Protein AF-A0A2S2P4T4-F1 (afdb_monomer)

Solvent-accessible surface area (backbone atoms only — not comparable to full-atom values): 7757 Å² total; per-residue (Å²): 112,71,67,58,54,54,51,52,49,56,38,40,38,46,67,74,69,65,39,60,51,67,58,44,65,32,68,71,48,41,69,61,47,49,63,54,39,60,73,68,74,50,90,75,70,75,36,41,69,51,42,50,52,51,45,54,51,52,51,51,53,51,45,52,48,49,26,64,68,52,58,98,52,78,71,45,79,50,77,47,76,53,75,56,94,96,39,34,35,38,39,34,26,46,33,33,77,55,92,98,36,82,46,76,44,81,73,40,78,41,75,48,89,66,79,90,41,73,65,57,54,48,51,56,49,51,57,53,48,61,77,46,113

Organism: Schizaphis graminum (NCBI:txid13262)

Mean predicted aligned error: 5.0 Å

Foldseek 3Di:
DVVVVVLVVLLCCVPVVVDPLQVCVDPVVCVVCVVVCVVVVHPDDSHSVSSVVVNVVVVLVVLQVLLVVCPPFDWDWDWDWDDDPNKIWIWIWIWGDDDNDIDIDTQDTDIDDDDPDPVVVVVVRVVSVVSSD

Structure (mmCIF, N/CA/C/O backbone):
data_AF-A0A2S2P4T4-F1
#
_entry.id   AF-A0A2S2P4T4-F1
#
loop_
_atom_site.group_PDB
_atom_site.id
_atom_site.type_symbol
_atom_site.label_atom_id
_atom_site.label_alt_id
_atom_site.label_comp_id
_atom_site.label_asym_id
_atom_site.label_entity_id
_atom_site.label_seq_id
_atom_site.pdbx_PDB_ins_code
_atom_site.Cartn_x
_atom_site.Cartn_y
_atom_site.Cartn_z
_atom_site.occupancy
_atom_site.B_iso_or_equiv
_atom_site.auth_seq_id
_atom_site.auth_comp_id
_atom_site.auth_asym_id
_atom_site.auth_atom_id
_atom_site.pdbx_PDB_model_num
ATOM 1 N N . HIS A 1 1 ? -0.204 -3.962 -24.791 1.00 62.72 1 HIS A N 1
ATOM 2 C CA . HIS A 1 1 ? -0.063 -5.142 -23.913 1.00 62.72 1 HIS A CA 1
ATOM 3 C C . HIS A 1 1 ? 1.325 -5.170 -23.267 1.00 62.72 1 HIS A C 1
ATOM 5 O O . HIS A 1 1 ? 1.402 -5.013 -22.060 1.00 62.72 1 HIS A O 1
ATOM 11 N N . THR A 1 2 ? 2.406 -5.176 -24.056 1.00 79.81 2 THR A N 1
ATOM 12 C CA . THR A 1 2 ? 3.808 -5.231 -23.585 1.00 79.81 2 THR A CA 1
ATOM 13 C C . THR A 1 2 ? 4.205 -4.161 -22.558 1.00 79.81 2 THR A C 1
ATOM 15 O O . THR A 1 2 ? 4.824 -4.483 -21.553 1.00 79.81 2 THR A O 1
ATOM 18 N N . MET A 1 3 ? 3.815 -2.893 -22.748 1.00 86.81 3 MET A N 1
ATOM 19 C CA . MET A 1 3 ? 4.192 -1.819 -21.811 1.00 86.81 3 MET A CA 1
ATOM 20 C C . MET A 1 3 ? 3.560 -1.979 -20.426 1.00 86.81 3 MET A C 1
ATOM 22 O O . MET A 1 3 ? 4.202 -1.711 -19.415 1.00 86.81 3 MET A O 1
ATOM 26 N N . LYS A 1 4 ? 2.300 -2.429 -20.385 1.00 89.31 4 LYS A N 1
ATOM 27 C CA . LYS A 1 4 ? 1.598 -2.669 -19.124 1.00 89.31 4 LYS A CA 1
ATOM 28 C C . LYS A 1 4 ? 2.322 -3.756 -18.333 1.00 89.31 4 LYS A C 1
ATOM 30 O O . LYS A 1 4 ? 2.607 -3.545 -17.169 1.00 89.31 4 LYS A O 1
ATOM 35 N N . THR A 1 5 ? 2.720 -4.843 -18.995 1.00 92.31 5 THR A N 1
ATOM 36 C CA . THR A 1 5 ? 3.506 -5.919 -18.377 1.00 92.31 5 THR A CA 1
ATOM 37 C C . THR A 1 5 ? 4.821 -5.416 -17.778 1.00 92.31 5 THR A C 1
ATOM 39 O O . THR A 1 5 ? 5.182 -5.833 -16.684 1.00 92.31 5 THR A O 1
ATOM 42 N N . LEU A 1 6 ? 5.525 -4.495 -18.449 1.00 93.06 6 LEU A N 1
ATOM 43 C CA . LEU A 1 6 ? 6.768 -3.921 -17.917 1.00 93.06 6 LEU A CA 1
ATOM 44 C C . LEU A 1 6 ? 6.526 -3.043 -16.681 1.00 93.06 6 LEU A C 1
ATOM 46 O O . LEU A 1 6 ? 7.269 -3.149 -15.708 1.00 93.06 6 LEU A O 1
ATOM 50 N N . ILE A 1 7 ? 5.493 -2.195 -16.710 1.00 94.44 7 ILE A N 1
ATOM 51 C CA . ILE A 1 7 ? 5.117 -1.356 -15.561 1.00 94.44 7 ILE A CA 1
ATOM 52 C C . ILE A 1 7 ? 4.684 -2.237 -14.390 1.00 94.44 7 ILE A C 1
ATOM 54 O O . ILE A 1 7 ? 5.215 -2.073 -13.296 1.00 94.44 7 ILE A O 1
ATOM 58 N N . ASP A 1 8 ? 3.771 -3.180 -14.630 1.00 95.44 8 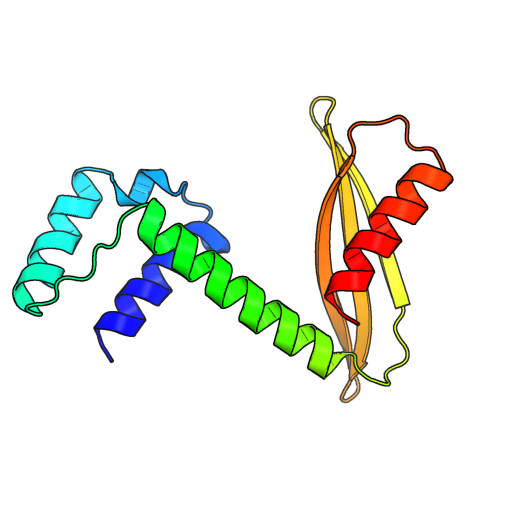ASP A N 1
ATOM 59 C CA . ASP A 1 8 ? 3.261 -4.107 -13.618 1.00 95.44 8 ASP A CA 1
ATOM 60 C C . ASP A 1 8 ? 4.415 -4.903 -12.990 1.00 95.44 8 ASP A C 1
ATOM 62 O O . ASP A 1 8 ? 4.491 -5.006 -11.771 1.00 95.44 8 ASP A O 1
ATOM 66 N N . GLY A 1 9 ? 5.365 -5.382 -13.802 1.00 95.81 9 GLY A N 1
ATOM 67 C CA . GLY A 1 9 ? 6.555 -6.076 -13.311 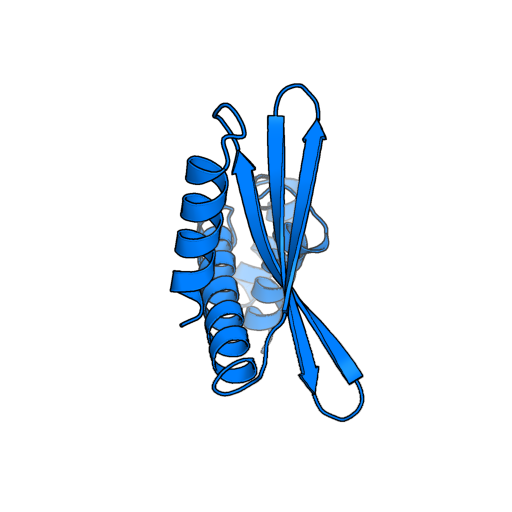1.00 95.81 9 GLY A CA 1
ATOM 68 C C . GLY A 1 9 ? 7.447 -5.188 -12.439 1.00 95.81 9 GLY A C 1
ATOM 69 O O . GLY A 1 9 ? 7.897 -5.616 -11.381 1.00 95.81 9 GLY A O 1
ATOM 70 N N . CYS A 1 10 ? 7.666 -3.926 -12.821 1.00 96.44 10 CYS A N 1
ATOM 71 C CA . CYS A 1 10 ? 8.433 -2.988 -11.993 1.00 96.44 10 CYS A CA 1
ATOM 72 C C . CYS A 1 10 ? 7.708 -2.634 -10.684 1.00 96.44 10 CYS A C 1
ATOM 74 O O . CYS A 1 10 ? 8.360 -2.477 -9.652 1.00 96.44 10 CYS A O 1
ATOM 76 N N . VAL A 1 11 ? 6.376 -2.514 -10.714 1.00 97.12 11 VAL A N 1
ATOM 77 C CA . VAL A 1 11 ? 5.542 -2.338 -9.516 1.00 97.12 11 VAL A CA 1
ATOM 78 C C . VAL A 1 11 ? 5.679 -3.562 -8.610 1.00 97.12 11 VAL A C 1
ATOM 80 O O . VAL A 1 11 ? 6.005 -3.407 -7.436 1.00 97.12 11 VAL A O 1
ATOM 83 N N . GLU A 1 12 ? 5.541 -4.773 -9.155 1.00 97.62 12 GLU A N 1
ATOM 84 C CA . GLU A 1 12 ? 5.693 -6.028 -8.412 1.00 97.62 12 GLU A CA 1
ATOM 85 C C . GLU A 1 12 ? 7.073 -6.146 -7.751 1.00 97.62 12 GLU A C 1
ATOM 87 O O . GLU A 1 12 ? 7.165 -6.522 -6.578 1.00 97.62 12 GLU A O 1
ATOM 92 N N . MET A 1 13 ? 8.141 -5.748 -8.450 1.00 97.12 13 MET A N 1
ATOM 93 C CA . MET A 1 13 ? 9.496 -5.747 -7.896 1.00 97.12 13 MET A CA 1
ATOM 94 C C . MET A 1 13 ? 9.594 -4.942 -6.598 1.00 97.12 13 MET A C 1
ATOM 96 O O . MET A 1 13 ? 10.200 -5.411 -5.630 1.00 97.12 13 MET A O 1
ATOM 100 N N . VAL A 1 14 ? 9.010 -3.741 -6.568 1.00 97.50 14 VAL A N 1
ATOM 101 C CA . VAL A 1 14 ? 9.139 -2.825 -5.424 1.00 97.50 14 VAL A CA 1
ATOM 102 C C . VAL A 1 14 ? 8.089 -3.054 -4.339 1.00 97.50 14 VAL A C 1
ATOM 104 O O . VAL A 1 14 ? 8.319 -2.677 -3.191 1.00 97.50 14 VAL A O 1
ATOM 107 N N . THR A 1 15 ? 6.957 -3.687 -4.660 1.00 95.81 15 THR A N 1
ATOM 108 C CA . THR A 1 15 ? 5.889 -3.954 -3.684 1.00 95.81 15 THR A CA 1
ATOM 109 C C . THR A 1 15 ? 5.893 -5.389 -3.167 1.00 95.81 15 THR A C 1
ATOM 111 O O . THR A 1 15 ? 5.841 -5.599 -1.960 1.00 95.81 15 THR A O 1
ATOM 114 N N . VAL A 1 16 ? 5.951 -6.385 -4.055 1.00 96.25 16 VAL A N 1
ATOM 115 C CA . VAL A 1 16 ? 5.813 -7.810 -3.707 1.00 96.25 16 VAL A CA 1
ATOM 116 C C . VAL A 1 16 ? 7.175 -8.448 -3.464 1.00 96.25 16 VAL A C 1
ATOM 118 O O . VAL A 1 16 ? 7.348 -9.182 -2.495 1.00 96.25 16 VAL A O 1
ATOM 121 N N . ASN A 1 17 ? 8.168 -8.161 -4.311 1.00 97.50 17 ASN A N 1
ATOM 122 C CA . ASN A 1 17 ? 9.505 -8.749 -4.162 1.00 97.50 17 ASN A CA 1
ATOM 123 C C . ASN A 1 17 ? 10.409 -7.964 -3.193 1.00 97.50 17 ASN A C 1
ATOM 125 O O . ASN A 1 17 ? 11.534 -8.390 -2.926 1.00 97.50 17 ASN A O 1
ATOM 129 N N . GLY A 1 18 ? 9.940 -6.820 -2.681 1.00 94.81 18 GLY A N 1
ATOM 130 C CA . GLY A 1 18 ? 10.629 -6.034 -1.656 1.00 94.81 18 GLY A CA 1
ATOM 131 C C . GLY A 1 18 ? 11.935 -5.384 -2.120 1.00 94.81 18 GLY A C 1
ATOM 132 O O . GLY A 1 18 ? 12.821 -5.138 -1.300 1.00 94.81 18 GLY A O 1
ATOM 133 N N . ARG A 1 19 ? 12.098 -5.126 -3.424 1.00 96.88 19 ARG A N 1
ATOM 134 C CA . ARG A 1 19 ? 13.262 -4.395 -3.941 1.00 96.88 19 ARG A CA 1
ATOM 135 C C . ARG A 1 19 ? 13.121 -2.900 -3.645 1.00 96.88 19 ARG A C 1
ATOM 137 O O . ARG A 1 19 ? 12.026 -2.356 -3.772 1.00 96.88 19 ARG A O 1
ATOM 144 N N . PRO A 1 20 ? 14.203 -2.202 -3.267 1.00 97.06 20 PRO A N 1
ATOM 145 C CA . PRO A 1 20 ? 14.134 -0.760 -3.091 1.00 97.06 20 PRO A CA 1
ATOM 146 C C . PRO A 1 20 ? 13.862 -0.085 -4.441 1.00 97.06 20 PRO A C 1
ATOM 148 O O . PRO A 1 20 ? 14.335 -0.551 -5.476 1.00 97.06 20 PRO A O 1
ATOM 151 N N . TYR A 1 21 ? 13.160 1.053 -4.439 1.00 96.62 21 TYR A N 1
ATOM 152 C CA . TYR A 1 21 ? 12.918 1.829 -5.665 1.00 96.62 21 TYR A CA 1
ATOM 153 C C . TYR A 1 21 ? 14.213 2.140 -6.420 1.00 96.62 21 TYR A C 1
ATOM 155 O O . TYR A 1 21 ? 14.242 2.055 -7.644 1.00 96.62 21 TYR A O 1
ATOM 163 N N . SER A 1 22 ? 15.303 2.412 -5.693 1.00 96.62 22 SER A N 1
ATOM 164 C CA . SER A 1 22 ? 16.625 2.675 -6.267 1.00 96.62 22 SER A CA 1
ATOM 165 C C . SER A 1 22 ? 17.134 1.555 -7.171 1.00 96.62 22 SER A C 1
ATOM 167 O O . SER A 1 22 ? 17.871 1.862 -8.101 1.00 96.62 22 SER A O 1
ATOM 169 N N . SER A 1 23 ? 16.701 0.3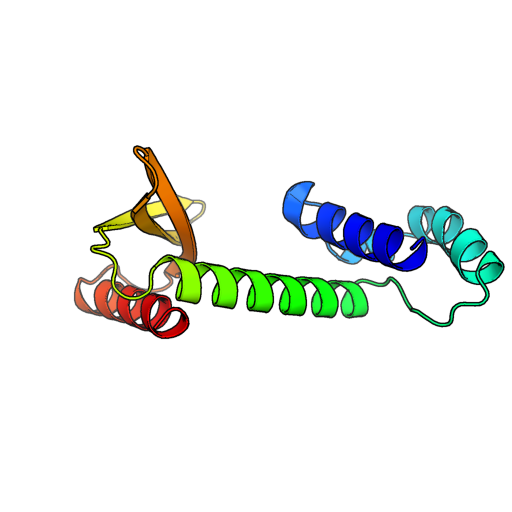02 -6.976 1.00 96.12 23 SER A N 1
ATOM 170 C CA . SER A 1 23 ? 17.081 -0.812 -7.852 1.00 96.12 23 SER A CA 1
ATOM 171 C C . SER A 1 23 ? 16.627 -0.626 -9.295 1.00 96.12 23 SER A C 1
ATOM 173 O O . SER A 1 23 ? 17.231 -1.174 -10.213 1.00 96.12 23 SER A O 1
ATOM 175 N N . LEU A 1 24 ? 15.592 0.182 -9.527 1.00 95.81 24 LEU A N 1
ATOM 176 C CA . LEU A 1 24 ? 15.198 0.558 -10.877 1.00 95.81 24 LEU A CA 1
ATOM 177 C C . LEU A 1 24 ? 16.275 1.439 -11.514 1.00 95.81 24 LEU A C 1
ATOM 179 O O . LEU A 1 24 ? 16.502 1.352 -12.709 1.00 95.81 24 LEU A O 1
ATOM 183 N N . ASN A 1 25 ? 17.002 2.253 -10.765 1.00 95.38 25 ASN A N 1
ATOM 184 C CA . ASN A 1 25 ? 18.043 3.113 -11.328 1.00 95.38 25 ASN A CA 1
ATOM 185 C C . ASN A 1 25 ? 19.402 2.405 -11.476 1.00 95.38 25 ASN A C 1
ATOM 187 O O . ASN A 1 25 ? 20.328 2.995 -12.033 1.00 95.38 25 ASN A O 1
ATOM 191 N N . ASP A 1 26 ? 19.528 1.157 -11.016 1.00 96.12 26 ASP A N 1
ATOM 192 C CA . ASP A 1 26 ? 20.781 0.408 -11.084 1.00 96.12 26 ASP A CA 1
ATOM 193 C C . ASP A 1 26 ? 21.245 0.224 -12.532 1.00 96.12 26 ASP A C 1
ATOM 195 O O . ASP A 1 26 ? 20.473 -0.120 -13.432 1.00 96.12 26 ASP A O 1
ATOM 199 N N . SER A 1 27 ? 22.550 0.389 -12.755 1.00 96.88 27 SER A N 1
ATOM 200 C CA . SER A 1 27 ? 23.151 0.314 -14.093 1.00 96.88 27 SER A CA 1
ATOM 201 C C . SER A 1 27 ? 22.910 -1.033 -14.783 1.00 96.88 27 SER A C 1
ATOM 203 O O . SER A 1 27 ? 22.715 -1.076 -15.996 1.00 96.88 27 SER A O 1
ATOM 205 N N . GLY A 1 28 ? 22.875 -2.132 -14.021 1.00 97.06 28 GLY A N 1
ATOM 206 C CA . GLY A 1 28 ? 22.539 -3.461 -14.532 1.00 97.06 28 GLY A CA 1
ATOM 207 C C . GLY A 1 28 ? 21.102 -3.544 -15.046 1.00 97.06 28 GLY A C 1
ATOM 208 O O . GLY A 1 28 ? 20.879 -4.017 -16.157 1.00 97.06 28 GLY A O 1
ATOM 209 N N . PHE A 1 29 ? 20.139 -3.018 -14.283 1.00 95.56 29 PHE A N 1
ATOM 210 C CA . PHE A 1 29 ? 18.740 -2.974 -14.705 1.00 95.56 29 PHE A CA 1
ATOM 211 C C . PHE A 1 29 ? 18.561 -2.085 -15.942 1.00 95.56 29 PHE A C 1
ATO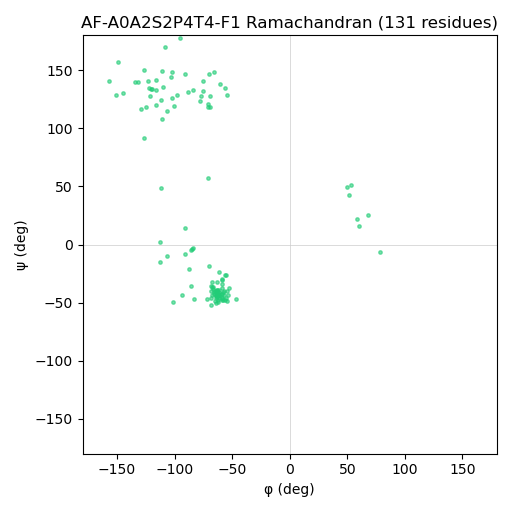M 213 O O . PHE A 1 29 ? 17.936 -2.516 -16.909 1.00 95.56 29 PHE A O 1
ATOM 220 N N . ARG A 1 30 ? 19.189 -0.898 -15.964 1.00 94.62 30 ARG A N 1
ATOM 221 C CA . ARG A 1 30 ? 19.200 0.013 -17.126 1.00 94.62 30 ARG A CA 1
ATOM 222 C C . ARG A 1 30 ? 19.706 -0.669 -18.395 1.00 94.62 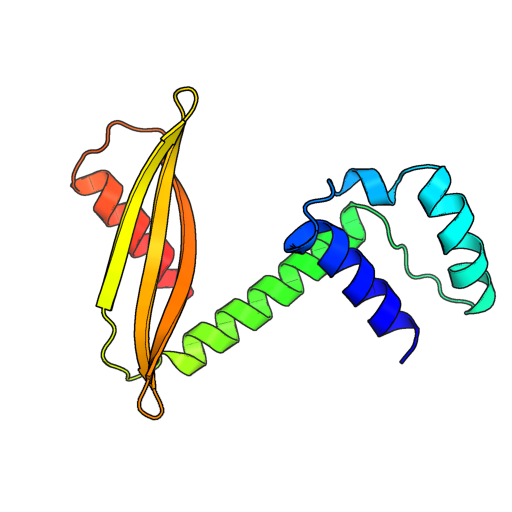30 ARG A C 1
ATOM 224 O O . ARG A 1 30 ? 19.030 -0.653 -19.418 1.00 94.62 30 ARG A O 1
ATOM 231 N N . ARG A 1 31 ? 20.847 -1.363 -18.311 1.00 96.25 31 ARG A N 1
ATOM 232 C CA . ARG A 1 31 ? 21.428 -2.109 -19.443 1.00 96.25 31 ARG A CA 1
ATOM 233 C C . ARG A 1 31 ? 20.501 -3.187 -20.004 1.00 96.25 31 ARG A C 1
ATOM 235 O O . ARG A 1 31 ? 20.597 -3.486 -21.189 1.00 96.25 31 ARG A O 1
ATOM 242 N N . ILE A 1 32 ? 19.633 -3.764 -19.177 1.00 93.62 32 ILE A N 1
ATOM 243 C CA . ILE A 1 32 ? 18.658 -4.774 -19.604 1.00 93.62 32 ILE A CA 1
ATOM 244 C C . ILE A 1 32 ? 17.408 -4.109 -20.192 1.00 93.62 32 ILE A C 1
ATOM 246 O O . ILE A 1 32 ? 16.935 -4.521 -21.250 1.00 93.62 32 ILE A O 1
ATOM 250 N N . ILE A 1 33 ? 16.860 -3.095 -19.517 1.00 91.88 33 ILE A N 1
ATOM 251 C CA . ILE A 1 33 ? 15.539 -2.544 -19.839 1.00 91.88 33 ILE A CA 1
ATOM 252 C C . ILE A 1 33 ? 15.580 -1.479 -20.938 1.00 91.88 33 ILE A C 1
ATOM 254 O O . ILE A 1 33 ? 14.673 -1.428 -21.766 1.00 91.88 33 ILE A O 1
ATOM 258 N N . ASP A 1 34 ? 16.624 -0.652 -20.994 1.00 92.00 34 ASP A N 1
ATOM 259 C CA . ASP A 1 34 ? 16.690 0.473 -21.929 1.00 92.00 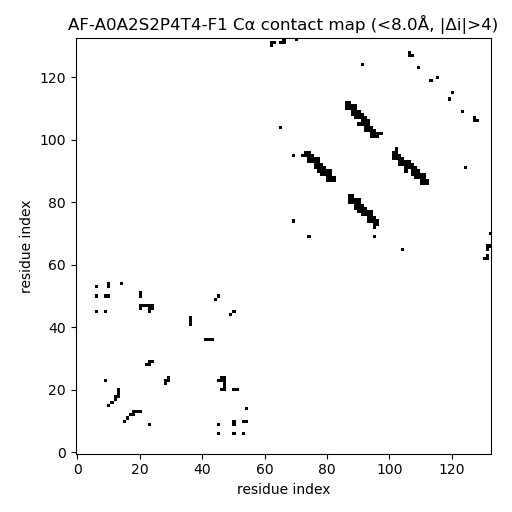34 ASP A CA 1
ATOM 260 C C . ASP A 1 34 ? 16.697 0.010 -23.403 1.00 92.00 34 ASP A C 1
ATOM 262 O O . ASP A 1 34 ? 15.965 0.600 -24.201 1.00 92.00 34 ASP A O 1
ATOM 266 N N . PRO A 1 35 ? 17.398 -1.078 -23.805 1.00 92.00 35 PRO A N 1
ATOM 267 C CA . PRO A 1 35 ? 17.273 -1.627 -25.159 1.00 92.00 35 PRO A CA 1
ATOM 268 C C . PRO A 1 35 ? 15.841 -2.051 -25.512 1.00 92.00 35 PRO A C 1
ATOM 270 O O . PRO A 1 35 ? 15.394 -1.843 -26.641 1.00 92.00 35 PRO A O 1
ATOM 273 N N . VAL A 1 36 ? 15.103 -2.606 -24.545 1.00 90.62 36 VAL A N 1
ATOM 274 C CA . VAL A 1 36 ? 13.700 -3.012 -24.723 1.00 90.62 36 VAL A CA 1
ATOM 275 C C . VAL A 1 36 ? 12.809 -1.782 -24.904 1.00 90.62 36 VAL A C 1
ATOM 277 O O . VAL A 1 36 ? 11.996 -1.745 -25.828 1.00 90.62 36 VAL A O 1
ATOM 280 N N . LEU A 1 37 ? 12.987 -0.753 -24.070 1.00 89.44 37 LEU A N 1
ATOM 281 C CA . LEU A 1 37 ? 12.235 0.504 -24.164 1.00 89.44 37 LEU A CA 1
ATOM 282 C C . LEU A 1 37 ? 12.478 1.213 -25.504 1.00 89.44 37 LEU A C 1
ATOM 284 O O . LEU A 1 37 ? 11.522 1.625 -26.168 1.00 89.44 37 LEU A O 1
ATOM 288 N N . ASN A 1 38 ? 13.739 1.262 -25.940 1.00 88.81 38 ASN A N 1
ATOM 289 C CA . ASN A 1 38 ? 14.133 1.824 -27.231 1.00 88.81 38 ASN A CA 1
ATOM 290 C C . ASN A 1 38 ? 13.514 1.045 -28.402 1.00 88.81 38 ASN A C 1
ATOM 292 O O . ASN A 1 38 ? 12.997 1.653 -29.341 1.00 88.81 38 ASN A O 1
ATOM 296 N N . GLY A 1 39 ? 13.505 -0.291 -28.334 1.00 88.06 39 GLY A N 1
ATOM 297 C CA . GLY A 1 39 ? 12.907 -1.149 -29.361 1.00 88.06 39 GLY A CA 1
ATOM 298 C C . GLY A 1 39 ? 11.393 -0.960 -29.518 1.00 88.06 39 GLY A C 1
ATOM 299 O O . GLY A 1 39 ? 10.872 -1.047 -30.629 1.00 88.06 39 GLY A O 1
ATOM 300 N N . ILE A 1 40 ? 10.688 -0.635 -28.430 1.00 85.56 40 ILE A N 1
ATOM 301 C CA . ILE A 1 40 ? 9.234 -0.390 -28.432 1.00 85.56 40 ILE A CA 1
ATOM 302 C C . ILE A 1 40 ? 8.903 1.063 -28.851 1.00 85.56 40 ILE A C 1
ATOM 304 O O . ILE A 1 40 ? 7.731 1.405 -29.008 1.00 85.56 40 ILE A O 1
ATOM 308 N N . LYS A 1 41 ? 9.917 1.917 -29.087 1.00 78.94 41 LYS A N 1
ATOM 309 C CA . LYS A 1 41 ? 9.776 3.355 -29.398 1.00 78.94 41 LYS A CA 1
ATOM 310 C C . LYS A 1 41 ? 8.892 4.090 -28.390 1.00 78.94 41 LYS A C 1
ATOM 312 O O . LYS A 1 41 ? 8.030 4.886 -28.764 1.00 78.94 41 LYS A O 1
ATOM 317 N N . ASN A 1 42 ? 9.076 3.788 -27.109 1.00 69.56 42 ASN A N 1
ATOM 318 C CA . ASN A 1 42 ? 8.278 4.383 -26.050 1.00 69.56 42 ASN A CA 1
ATOM 319 C C . ASN A 1 42 ? 9.116 5.346 -25.205 1.00 69.56 42 ASN A C 1
ATOM 321 O O . ASN A 1 42 ? 10.214 5.006 -24.779 1.00 69.56 42 ASN A O 1
ATOM 325 N N . ASN A 1 43 ? 8.558 6.519 -24.909 1.00 73.06 43 ASN A N 1
ATOM 326 C CA . ASN A 1 43 ? 9.190 7.545 -24.076 1.00 73.06 43 ASN A CA 1
ATOM 327 C C . ASN A 1 43 ? 8.832 7.399 -22.585 1.00 73.06 43 ASN A C 1
ATOM 329 O O . ASN A 1 43 ? 9.022 8.330 -21.803 1.00 73.06 43 ASN A O 1
ATOM 333 N N . VAL A 1 44 ? 8.276 6.254 -22.173 1.00 79.06 44 VAL A N 1
ATOM 334 C CA . VAL A 1 44 ? 7.997 5.989 -20.758 1.00 79.06 44 VAL A CA 1
ATOM 335 C C . VAL A 1 44 ? 9.311 5.767 -20.017 1.00 79.06 44 VAL A C 1
ATOM 337 O O . VAL A 1 44 ? 10.036 4.808 -20.274 1.00 79.06 44 VAL A O 1
ATOM 340 N N . SER A 1 45 ? 9.584 6.633 -19.044 1.00 82.69 45 SER A N 1
ATOM 341 C CA . SER A 1 45 ? 10.633 6.392 -18.061 1.00 82.69 45 SER A CA 1
ATOM 342 C C . SER A 1 45 ? 10.157 5.344 -17.053 1.00 82.69 45 SER A C 1
ATOM 344 O O . SER A 1 45 ? 9.039 5.448 -16.551 1.00 82.69 45 SER A O 1
ATOM 346 N N . LEU A 1 46 ? 10.991 4.337 -16.778 1.00 90.75 46 LEU A N 1
ATOM 347 C CA . LEU A 1 46 ? 10.752 3.298 -15.765 1.00 90.75 46 LEU A CA 1
ATOM 348 C C . LEU A 1 46 ? 11.731 3.437 -14.595 1.00 90.75 46 LEU A C 1
ATOM 350 O O . LEU A 1 46 ? 12.401 2.480 -14.239 1.00 90.75 46 LEU A O 1
ATOM 354 N N . ASN A 1 47 ? 11.886 4.632 -14.043 1.00 92.31 47 ASN A N 1
ATOM 355 C CA . ASN A 1 47 ? 12.774 4.923 -12.912 1.00 92.31 47 ASN A CA 1
ATOM 356 C C . ASN A 1 47 ? 12.036 4.897 -11.556 1.00 92.31 47 ASN A C 1
ATOM 358 O O . ASN A 1 47 ? 10.811 4.752 -11.511 1.00 92.31 47 ASN A O 1
ATOM 362 N N . SER A 1 48 ? 12.774 5.096 -10.461 1.00 95.25 48 SER A N 1
ATOM 363 C CA . SER A 1 48 ? 12.224 5.176 -9.096 1.00 95.25 48 SER A CA 1
ATOM 364 C C . SER A 1 48 ? 10.987 6.074 -8.974 1.00 95.25 48 SER A C 1
ATOM 366 O O . SER A 1 48 ? 9.987 5.662 -8.390 1.00 95.25 48 SER A O 1
ATOM 368 N N . ASP A 1 49 ? 11.031 7.278 -9.549 1.00 94.19 49 ASP A N 1
ATOM 369 C CA . ASP A 1 49 ? 9.968 8.277 -9.396 1.00 94.19 49 ASP A CA 1
ATOM 370 C C . ASP A 1 49 ? 8.705 7.880 -10.164 1.00 94.19 49 ASP A C 1
ATOM 372 O O . ASP A 1 49 ? 7.593 7.900 -9.628 1.00 94.19 49 ASP A O 1
ATOM 376 N N . SER A 1 50 ? 8.881 7.469 -11.421 1.00 94.12 50 SER A N 1
ATOM 377 C CA . SER A 1 50 ? 7.788 7.025 -12.286 1.00 94.12 50 SER A CA 1
ATOM 378 C C . SER A 1 50 ? 7.076 5.799 -11.711 1.00 94.12 50 SER A C 1
ATOM 380 O O . SER A 1 50 ? 5.848 5.804 -11.611 1.00 94.12 50 SER A O 1
ATOM 382 N N . ILE A 1 51 ? 7.820 4.789 -11.247 1.00 96.19 51 ILE A N 1
ATOM 383 C CA . ILE A 1 51 ? 7.242 3.597 -10.619 1.00 96.19 51 ILE A CA 1
ATOM 384 C C . ILE A 1 51 ? 6.604 3.942 -9.278 1.00 96.19 51 ILE A C 1
ATOM 386 O O . ILE A 1 51 ? 5.520 3.442 -8.996 1.00 96.19 51 ILE A O 1
ATOM 390 N N . GLY A 1 52 ? 7.173 4.868 -8.502 1.00 96.44 52 GLY A N 1
ATOM 391 C CA . GLY A 1 52 ? 6.519 5.398 -7.305 1.00 96.44 52 GLY A CA 1
ATOM 392 C C . GLY A 1 52 ? 5.122 5.964 -7.594 1.00 96.44 52 GLY A C 1
ATOM 393 O O . GLY A 1 52 ? 4.183 5.722 -6.836 1.00 96.44 52 GLY A O 1
ATOM 394 N N . ASN A 1 53 ? 4.940 6.656 -8.722 1.00 95.75 53 ASN A N 1
ATOM 395 C CA . ASN A 1 53 ? 3.621 7.139 -9.144 1.00 95.75 53 ASN A CA 1
ATOM 396 C C . ASN A 1 53 ? 2.673 6.003 -9.550 1.00 95.75 53 ASN A C 1
ATOM 398 O O . ASN A 1 53 ? 1.496 6.043 -9.184 1.00 95.75 53 ASN A O 1
ATOM 402 N N . TYR A 1 54 ? 3.165 4.978 -10.252 1.00 95.81 54 TYR A N 1
ATOM 403 C CA . TYR A 1 54 ? 2.357 3.799 -10.576 1.00 95.81 54 TYR A CA 1
ATOM 404 C C . TYR A 1 54 ? 1.931 3.035 -9.318 1.00 95.81 54 TYR A C 1
ATOM 406 O O . TYR A 1 54 ? 0.753 2.720 -9.184 1.00 95.81 54 TYR A O 1
ATOM 414 N N . VAL A 1 55 ? 2.830 2.840 -8.348 1.00 97.31 55 VAL A N 1
ATOM 415 C CA . VAL A 1 55 ? 2.503 2.213 -7.056 1.00 97.31 55 VAL A CA 1
ATOM 416 C C . VAL A 1 55 ? 1.408 2.994 -6.329 1.00 97.31 55 VAL A C 1
ATOM 418 O O . VAL A 1 55 ? 0.435 2.398 -5.872 1.00 97.31 55 VAL A O 1
ATOM 421 N N . ARG A 1 56 ? 1.508 4.330 -6.258 1.00 96.50 56 ARG A N 1
ATOM 422 C CA . ARG A 1 56 ? 0.457 5.171 -5.649 1.00 96.50 56 ARG A CA 1
ATOM 423 C C . ARG A 1 56 ? -0.884 5.014 -6.362 1.00 96.50 56 ARG A C 1
ATOM 425 O O . ARG A 1 56 ? -1.917 4.926 -5.704 1.00 96.50 56 ARG A O 1
ATOM 432 N N . LYS A 1 57 ? -0.874 4.971 -7.695 1.00 96.12 57 LYS A N 1
ATOM 433 C CA . LYS A 1 57 ? -2.087 4.779 -8.494 1.00 96.12 57 LYS A CA 1
ATOM 434 C C . LYS A 1 57 ? -2.734 3.422 -8.209 1.00 96.12 57 LYS A C 1
ATOM 436 O O . LYS A 1 57 ? -3.932 3.380 -7.948 1.00 96.12 57 LYS A O 1
ATOM 441 N N . GLU A 1 58 ? -1.955 2.344 -8.204 1.00 95.50 58 GLU A N 1
ATOM 442 C CA . GLU A 1 58 ? -2.451 1.000 -7.882 1.00 95.50 58 GLU A CA 1
ATOM 443 C C . GLU A 1 58 ? -2.964 0.914 -6.438 1.00 95.50 58 GLU A C 1
ATOM 445 O O . GLU A 1 58 ? -4.026 0.344 -6.189 1.00 95.50 58 GLU A O 1
ATOM 450 N N . ALA A 1 59 ? -2.288 1.564 -5.486 1.00 95.00 59 ALA A N 1
ATOM 451 C CA . ALA A 1 59 ? -2.749 1.645 -4.102 1.00 95.00 59 ALA A CA 1
ATOM 452 C C . ALA A 1 59 ? -4.112 2.352 -3.980 1.00 95.00 59 ALA A C 1
ATOM 454 O O . ALA A 1 59 ? -4.980 1.880 -3.245 1.00 95.00 59 ALA A O 1
ATOM 455 N N . LEU A 1 60 ? -4.340 3.440 -4.728 1.00 96.00 60 LEU A N 1
ATOM 456 C CA . LEU A 1 60 ? -5.641 4.122 -4.775 1.00 96.00 60 LEU A CA 1
ATOM 457 C C . LEU A 1 60 ? -6.735 3.240 -5.391 1.00 96.00 60 LEU A C 1
ATOM 459 O O . LEU A 1 60 ? -7.864 3.223 -4.899 1.00 96.00 60 LEU A O 1
ATOM 463 N N . LEU A 1 61 ? -6.418 2.489 -6.449 1.00 95.88 61 LEU A N 1
ATOM 464 C CA . LEU A 1 61 ? -7.359 1.538 -7.048 1.00 95.88 61 LEU A CA 1
ATOM 465 C C . LEU A 1 61 ? -7.728 0.425 -6.059 1.00 95.88 61 LEU A C 1
ATOM 467 O O . LEU A 1 61 ? -8.912 0.124 -5.891 1.00 95.88 61 LEU A O 1
ATOM 471 N N . LEU A 1 62 ? -6.740 -0.131 -5.353 1.00 95.00 62 LEU A N 1
ATOM 472 C CA . LEU A 1 62 ? -6.960 -1.140 -4.321 1.00 95.00 62 LEU A CA 1
ATOM 473 C C . LEU A 1 62 ? -7.791 -0.584 -3.157 1.00 95.00 62 LEU A C 1
ATOM 475 O O . LEU A 1 62 ? -8.738 -1.236 -2.721 1.00 95.00 62 LEU A O 1
ATOM 479 N N . GLN A 1 63 ? -7.494 0.631 -2.694 1.00 95.88 63 GLN A N 1
ATOM 480 C CA . GLN A 1 63 ? -8.267 1.308 -1.651 1.00 95.88 63 GLN A CA 1
ATOM 481 C C . GLN A 1 63 ? -9.734 1.485 -2.062 1.00 95.88 63 GLN A C 1
ATOM 483 O O . GLN A 1 63 ? -10.632 1.118 -1.304 1.00 95.88 63 GLN A O 1
ATOM 488 N N . ASN A 1 64 ? -9.987 1.978 -3.278 1.00 96.56 64 ASN A N 1
ATOM 489 C CA . ASN A 1 64 ?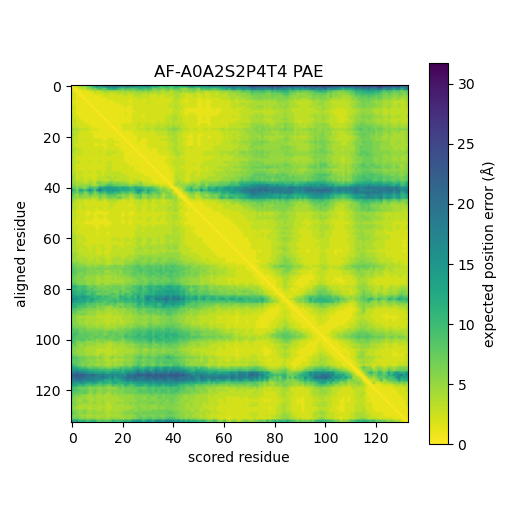 -11.342 2.123 -3.814 1.00 96.56 64 ASN A CA 1
ATOM 490 C C . ASN A 1 64 ? -12.059 0.772 -3.936 1.00 96.56 64 ASN A C 1
ATOM 492 O O . ASN A 1 64 ? -13.246 0.674 -3.620 1.00 96.56 64 ASN A O 1
ATOM 496 N N . SER A 1 65 ? -11.341 -0.279 -4.342 1.00 95.88 65 SER A N 1
ATOM 497 C CA . SER A 1 65 ? -11.881 -1.638 -4.389 1.00 95.88 65 SER A CA 1
ATOM 498 C C . SER A 1 65 ? -12.257 -2.147 -2.998 1.00 95.88 65 SER A C 1
ATOM 500 O O . SER A 1 65 ? -13.327 -2.728 -2.849 1.00 95.88 65 SER A O 1
ATOM 502 N N . ILE A 1 66 ? -11.418 -1.926 -1.981 1.00 95.31 66 ILE A N 1
ATOM 503 C CA . ILE A 1 66 ? -11.718 -2.317 -0.596 1.00 95.31 66 ILE A CA 1
ATOM 504 C C . ILE A 1 66 ? -12.938 -1.543 -0.093 1.00 95.31 66 ILE A C 1
ATOM 506 O O . ILE A 1 66 ? -13.852 -2.157 0.446 1.00 95.31 66 ILE A O 1
ATOM 510 N N . LYS A 1 67 ? -13.001 -0.227 -0.329 1.00 95.31 67 LYS A N 1
ATOM 511 C CA . LYS A 1 67 ? -14.149 0.622 0.027 1.00 95.31 67 LYS A CA 1
ATOM 512 C C . LYS A 1 67 ? -15.453 0.112 -0.583 1.00 95.31 67 LYS A C 1
ATOM 514 O O . LYS A 1 67 ? -16.454 -0.028 0.115 1.00 95.31 67 LYS A O 1
ATOM 519 N N . ALA A 1 68 ? -15.443 -0.205 -1.876 1.00 94.38 68 ALA A N 1
ATOM 520 C CA . ALA A 1 68 ? -16.594 -0.803 -2.542 1.00 94.38 68 ALA A CA 1
ATOM 521 C C . ALA A 1 68 ? -16.929 -2.189 -1.967 1.00 94.38 68 ALA A C 1
ATOM 523 O O . ALA A 1 68 ? -18.101 -2.513 -1.787 1.00 94.38 68 ALA A O 1
ATOM 524 N N . GLU A 1 69 ? -15.909 -2.990 -1.643 1.00 92.56 69 GLU A N 1
ATOM 525 C CA . GLU A 1 69 ? -16.077 -4.326 -1.083 1.00 92.56 69 GLU A CA 1
ATOM 526 C C . GLU A 1 69 ? -16.708 -4.288 0.312 1.00 92.56 69 GLU A C 1
ATOM 528 O O . GLU A 1 69 ? -17.563 -5.121 0.583 1.00 92.56 69 GLU A O 1
ATOM 533 N N . VAL A 1 70 ? -16.343 -3.358 1.193 1.00 93.69 70 VAL A N 1
ATOM 534 C CA . VAL A 1 70 ? -16.843 -3.328 2.583 1.00 93.69 70 VAL A CA 1
ATOM 535 C C . VAL A 1 70 ? -18.110 -2.492 2.774 1.00 93.69 70 VAL A C 1
ATOM 537 O O . VAL A 1 70 ? -18.723 -2.543 3.841 1.00 93.69 70 VAL A O 1
ATOM 540 N N . LYS A 1 71 ? -18.544 -1.758 1.744 1.00 93.25 71 LYS A N 1
ATOM 541 C CA . LYS A 1 71 ? -19.747 -0.922 1.793 1.00 93.25 71 LYS A CA 1
ATOM 542 C C . LYS A 1 71 ? -20.974 -1.733 2.224 1.00 93.25 71 LYS A C 1
ATOM 544 O O . LYS A 1 71 ? -21.287 -2.761 1.628 1.00 93.25 71 LYS A O 1
ATOM 549 N N . ASN A 1 72 ? -21.695 -1.223 3.226 1.00 90.75 72 ASN A N 1
ATOM 550 C CA . ASN A 1 72 ? -22.906 -1.830 3.796 1.00 90.75 72 ASN A CA 1
ATOM 551 C C . ASN A 1 72 ? -22.706 -3.256 4.350 1.00 90.75 72 ASN A C 1
ATOM 553 O O . ASN A 1 72 ? -23.675 -4.007 4.468 1.00 90.75 72 ASN A O 1
ATOM 557 N N . LYS A 1 73 ? -21.471 -3.646 4.687 1.00 90.94 73 LYS A N 1
ATOM 558 C CA . LYS A 1 73 ? -21.184 -4.920 5.355 1.00 90.94 73 LYS A CA 1
ATOM 559 C C . LYS A 1 73 ? -20.933 -4.698 6.837 1.00 90.94 73 LYS A C 1
ATOM 561 O O . LYS A 1 73 ? -20.370 -3.685 7.240 1.00 90.94 73 LYS A O 1
ATOM 566 N N . LEU A 1 74 ? -21.301 -5.690 7.645 1.00 93.06 74 LEU A N 1
ATOM 567 C CA . LEU A 1 74 ? -20.819 -5.763 9.017 1.00 93.06 74 LEU A CA 1
ATOM 568 C C . LEU A 1 74 ? -19.323 -6.093 8.984 1.00 93.06 74 LEU A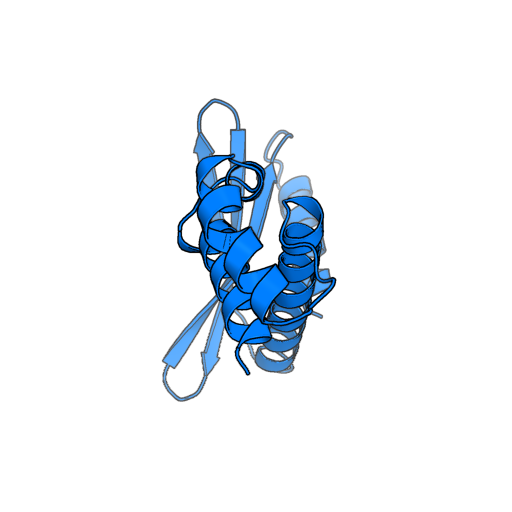 C 1
ATOM 570 O O . LEU A 1 74 ? -18.925 -7.146 8.476 1.00 93.06 74 LEU A O 1
ATOM 574 N N . ILE A 1 75 ? -18.510 -5.182 9.513 1.00 94.44 75 ILE A N 1
ATOM 575 C CA . ILE A 1 75 ? -17.058 -5.331 9.599 1.00 94.44 75 ILE A CA 1
ATOM 576 C C . ILE A 1 75 ? -16.628 -5.499 11.055 1.00 94.44 75 ILE A C 1
ATOM 578 O O . ILE A 1 75 ? -17.231 -4.952 11.975 1.00 94.44 75 ILE A O 1
ATOM 582 N N . SER A 1 76 ? -15.548 -6.240 11.250 1.00 95.69 76 SER A N 1
ATOM 583 C CA . SER A 1 76 ? -14.796 -6.328 12.493 1.00 95.69 76 SER A CA 1
ATOM 584 C C . SER A 1 76 ? -13.397 -5.773 12.249 1.00 95.69 76 SER A C 1
ATOM 586 O O . SER A 1 76 ? -12.818 -5.982 11.183 1.00 95.69 76 SER A O 1
ATOM 588 N N . LEU A 1 77 ? -12.859 -5.053 13.228 1.00 96.00 77 LEU A N 1
ATOM 589 C CA . LEU A 1 77 ? -11.497 -4.538 13.181 1.00 96.00 77 LEU A CA 1
ATOM 590 C C . LEU A 1 77 ? -10.581 -5.465 13.969 1.00 96.00 77 LEU A C 1
ATOM 592 O O . LEU A 1 77 ? -10.848 -5.772 15.130 1.00 96.00 77 LEU A O 1
ATOM 596 N N . LYS A 1 78 ? -9.482 -5.873 13.342 1.00 95.69 78 LYS A N 1
ATOM 597 C CA . LYS A 1 78 ? -8.350 -6.502 14.019 1.00 95.69 78 LYS A CA 1
ATOM 598 C C . LYS A 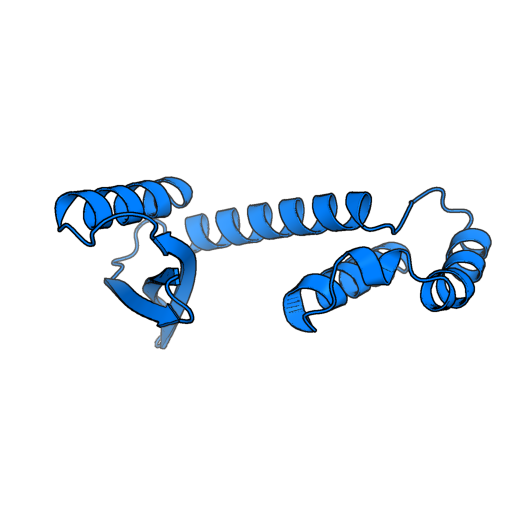1 78 ? -7.219 -5.494 14.068 1.00 95.69 78 LYS A C 1
ATOM 600 O O . LYS A 1 78 ? -6.719 -5.086 13.021 1.00 95.69 78 LYS A O 1
ATOM 605 N N . VAL A 1 79 ? -6.866 -5.088 15.280 1.00 94.50 79 VAL A N 1
ATOM 606 C CA . VAL A 1 79 ? -5.805 -4.121 15.536 1.00 94.50 79 VAL A CA 1
ATOM 607 C C . VAL A 1 79 ? -4.710 -4.823 16.321 1.00 94.50 79 VAL A C 1
ATOM 609 O O . VAL A 1 79 ? -4.964 -5.343 17.408 1.00 94.50 79 VAL A O 1
ATOM 612 N N . ASP A 1 80 ? -3.514 -4.859 15.753 1.00 92.31 80 ASP A N 1
ATOM 613 C CA . ASP A 1 80 ? -2.331 -5.480 16.334 1.00 92.31 80 ASP A CA 1
ATOM 614 C C . ASP A 1 80 ? -1.206 -4.452 16.447 1.00 92.31 80 ASP A C 1
ATOM 616 O O . ASP A 1 80 ? -1.044 -3.595 15.585 1.00 92.31 80 ASP A O 1
ATOM 620 N N . ALA A 1 81 ? -0.452 -4.502 17.542 1.00 90.44 81 ALA A N 1
ATOM 621 C CA . ALA A 1 81 ? 0.679 -3.614 17.768 1.00 90.44 81 ALA A CA 1
ATOM 622 C C . ALA A 1 81 ? 1.959 -4.437 17.911 1.00 90.44 81 ALA A C 1
ATOM 624 O O . ALA A 1 81 ? 1.989 -5.426 18.646 1.00 90.44 81 ALA A O 1
ATOM 625 N N . ALA A 1 82 ? 3.021 -4.011 17.235 1.00 90.19 82 ALA A N 1
ATOM 626 C CA . ALA A 1 82 ? 4.334 -4.636 17.308 1.00 90.19 82 ALA A CA 1
ATOM 627 C C . ALA A 1 82 ? 5.421 -3.573 17.473 1.00 90.19 82 ALA A C 1
ATOM 629 O O . ALA A 1 82 ? 5.380 -2.535 16.820 1.00 90.19 82 ALA A O 1
ATOM 630 N N . SER A 1 83 ? 6.424 -3.850 18.304 1.00 88.94 83 SER A N 1
ATOM 631 C CA . SER A 1 83 ? 7.565 -2.953 18.512 1.00 88.94 83 SER A CA 1
ATOM 632 C C . SER A 1 83 ? 8.861 -3.610 18.046 1.00 88.94 83 SER A C 1
ATOM 634 O O . SER A 1 83 ? 9.140 -4.759 18.389 1.00 88.94 83 SER A O 1
ATOM 636 N N . ARG A 1 84 ? 9.683 -2.883 17.282 1.00 85.75 84 ARG A N 1
ATOM 637 C CA . ARG A 1 84 ? 11.003 -3.336 16.820 1.00 85.75 84 ARG A CA 1
ATOM 638 C C . ARG A 1 84 ? 11.977 -2.165 16.762 1.00 85.75 84 ARG A C 1
ATOM 640 O O . ARG A 1 84 ? 11.672 -1.152 16.149 1.00 85.75 84 ARG A O 1
ATOM 647 N N . MET A 1 85 ? 13.170 -2.319 17.346 1.00 86.06 85 MET A N 1
ATOM 648 C CA . MET A 1 85 ? 14.228 -1.290 17.337 1.00 86.06 85 MET A CA 1
ATOM 649 C C . MET A 1 85 ? 13.719 0.105 17.759 1.00 86.06 85 MET A C 1
ATOM 651 O O . MET A 1 85 ? 13.943 1.083 17.054 1.00 86.06 85 MET A O 1
ATOM 655 N N . ASN A 1 86 ? 12.993 0.189 18.881 1.00 85.12 86 ASN A N 1
ATOM 656 C CA . ASN A 1 86 ? 12.356 1.417 19.396 1.00 85.12 86 ASN A CA 1
ATOM 657 C C . ASN A 1 86 ? 11.311 2.072 18.474 1.00 85.12 86 ASN A C 1
ATOM 659 O O . ASN A 1 86 ? 10.929 3.214 18.704 1.00 85.12 86 ASN A O 1
ATOM 663 N N . ARG A 1 87 ? 10.817 1.355 17.463 1.00 87.50 87 ARG A N 1
ATOM 664 C CA . ARG A 1 87 ? 9.713 1.794 16.604 1.00 87.50 87 ARG A CA 1
ATOM 665 C C . ARG A 1 87 ? 8.505 0.916 16.874 1.00 87.50 87 ARG A C 1
ATOM 667 O O . ARG A 1 87 ? 8.618 -0.310 16.802 1.00 87.50 87 ARG A O 1
ATOM 674 N N . GLY A 1 88 ? 7.379 1.526 17.215 1.00 89.69 88 GLY A N 1
ATOM 675 C CA . GLY A 1 88 ? 6.106 0.826 17.306 1.00 89.69 88 GLY A CA 1
ATOM 676 C C . GLY A 1 88 ? 5.381 0.883 15.967 1.00 89.69 88 GLY A C 1
ATOM 677 O O . GLY A 1 88 ? 5.460 1.878 15.253 1.00 89.69 88 GLY A O 1
ATOM 678 N N . PHE A 1 89 ? 4.638 -0.163 15.639 1.00 92.50 89 PHE A N 1
ATOM 679 C CA . PHE A 1 89 ? 3.765 -0.220 14.475 1.00 92.50 89 PHE A CA 1
ATOM 680 C C . PHE A 1 89 ? 2.399 -0.746 14.885 1.00 92.50 89 PHE A C 1
ATOM 682 O O . PHE A 1 89 ? 2.307 -1.685 15.674 1.00 92.50 89 PHE A O 1
ATOM 689 N N . LEU A 1 90 ? 1.356 -0.155 14.315 1.00 94.00 90 LEU A N 1
ATOM 690 C CA . LEU A 1 90 ? -0.030 -0.554 14.467 1.00 94.00 90 LEU A CA 1
ATOM 691 C C . LEU A 1 90 ? -0.529 -1.129 13.138 1.00 94.00 90 LEU A C 1
ATOM 693 O O . LEU A 1 90 ? -0.711 -0.401 12.158 1.00 94.00 90 LEU A O 1
ATOM 697 N N . GLY A 1 91 ? -0.720 -2.443 13.102 1.00 95.75 91 GLY A N 1
ATOM 698 C CA . GLY A 1 91 ? -1.441 -3.142 12.051 1.00 95.75 91 GLY A CA 1
ATOM 699 C C . GLY A 1 91 ? -2.944 -2.966 12.244 1.00 95.75 91 GLY A C 1
ATOM 700 O O . GLY A 1 91 ? -3.479 -3.195 13.327 1.00 95.75 91 GLY A O 1
ATOM 701 N N . ILE A 1 92 ? -3.638 -2.530 11.196 1.00 96.81 92 ILE A N 1
ATOM 702 C CA . ILE A 1 92 ? -5.091 -2.357 11.190 1.00 96.81 92 ILE A CA 1
ATOM 703 C C . ILE A 1 92 ? -5.652 -3.168 10.029 1.00 96.81 92 ILE A C 1
ATOM 705 O O . ILE A 1 92 ? -5.351 -2.912 8.859 1.00 96.81 92 ILE A O 1
ATOM 709 N N . ASN A 1 93 ? -6.494 -4.142 10.358 1.00 97.12 93 ASN A N 1
ATOM 710 C CA . ASN A 1 93 ? -7.108 -5.050 9.404 1.00 97.12 93 ASN A CA 1
ATOM 711 C C . ASN A 1 93 ? -8.638 -4.988 9.495 1.00 97.12 93 ASN A C 1
ATOM 713 O O . ASN A 1 93 ? -9.209 -5.067 10.583 1.00 97.12 93 ASN A O 1
ATOM 717 N N . LEU A 1 94 ? -9.303 -4.917 8.341 1.00 96.69 94 LEU A N 1
ATOM 718 C CA . LEU A 1 94 ? -10.735 -5.173 8.214 1.00 96.69 94 LEU A CA 1
ATOM 719 C C . LEU A 1 94 ? -10.970 -6.675 8.084 1.00 96.69 94 LEU A C 1
ATOM 721 O O . LEU A 1 94 ? -10.334 -7.338 7.263 1.00 96.69 94 LEU A O 1
ATOM 725 N N . GLN A 1 95 ? -11.924 -7.191 8.846 1.00 96.62 95 GLN A N 1
ATOM 726 C CA . GLN A 1 95 ? -12.427 -8.550 8.742 1.00 96.62 95 GLN A CA 1
ATOM 727 C C . GLN A 1 95 ? -13.930 -8.520 8.456 1.00 96.62 95 GLN A C 1
ATOM 729 O O . GLN A 1 95 ? -14.686 -7.887 9.188 1.00 96.62 95 GLN A O 1
ATOM 734 N N . TYR A 1 96 ? -14.383 -9.220 7.421 1.00 95.00 96 TYR A N 1
ATOM 735 C CA . TYR A 1 96 ? -15.803 -9.291 7.061 1.00 95.00 96 TYR A CA 1
ATOM 736 C C . TYR A 1 96 ? -16.137 -10.633 6.418 1.00 95.00 96 TYR A C 1
ATOM 738 O O . TYR A 1 96 ? -15.266 -11.321 5.885 1.00 95.00 96 TYR A O 1
ATOM 746 N N . PHE A 1 97 ? -17.412 -11.011 6.474 1.00 93.62 97 PHE A N 1
ATOM 747 C CA . PHE A 1 97 ? -17.912 -12.212 5.818 1.00 93.62 97 PHE A CA 1
ATOM 748 C C . PHE A 1 97 ? -18.326 -11.891 4.380 1.00 93.62 97 PHE A C 1
ATOM 750 O O . PHE A 1 97 ? -19.030 -10.910 4.124 1.00 93.62 97 PHE A O 1
ATOM 757 N N . PHE A 1 98 ? -17.880 -12.701 3.429 1.00 91.56 98 PHE A N 1
ATOM 758 C CA . PHE A 1 98 ? -18.274 -12.599 2.033 1.00 91.56 98 PHE A CA 1
ATOM 759 C C . PHE A 1 98 ? -18.217 -13.976 1.386 1.00 91.56 98 PHE A C 1
ATOM 761 O O . PHE A 1 98 ? -17.188 -14.641 1.464 1.00 91.56 98 PHE A O 1
ATOM 768 N N . ASP A 1 99 ? -19.310 -14.357 0.726 1.00 91.94 99 ASP A N 1
ATOM 769 C CA . ASP A 1 99 ? -19.402 -15.596 -0.051 1.00 91.94 99 ASP A CA 1
ATOM 770 C C . ASP A 1 99 ? -18.997 -16.846 0.750 1.00 91.94 99 ASP A C 1
ATOM 772 O O . ASP A 1 99 ? -18.108 -17.593 0.371 1.00 91.94 99 ASP A O 1
ATOM 776 N N . GLY A 1 100 ? -19.578 -17.025 1.942 1.00 93.19 100 GLY A N 1
ATOM 777 C CA . GLY A 1 100 ? -19.294 -18.195 2.782 1.00 93.19 100 GLY A CA 1
ATOM 778 C C . GLY A 1 100 ? -17.973 -18.137 3.563 1.00 93.19 100 GLY A C 1
ATOM 779 O O . GLY A 1 100 ? -17.735 -18.991 4.417 1.00 93.19 100 GLY A O 1
ATOM 780 N N . HIS A 1 101 ? -17.131 -17.126 3.328 1.00 95.19 101 HIS A N 1
ATOM 781 C CA . HIS A 1 101 ? -15.781 -17.062 3.882 1.00 95.19 101 HIS A CA 1
ATOM 782 C C . HIS A 1 101 ? -15.499 -15.758 4.632 1.00 95.19 101 HIS A C 1
ATOM 784 O O . HIS A 1 101 ? -16.009 -14.685 4.307 1.00 95.19 101 HIS A O 1
ATOM 790 N N . ILE A 1 102 ? -14.625 -15.842 5.637 1.00 94.50 102 ILE A N 1
ATOM 791 C CA . ILE A 1 102 ? -14.050 -14.659 6.279 1.00 94.50 102 ILE A CA 1
ATOM 792 C C . ILE A 1 102 ? -12.947 -14.116 5.371 1.00 94.50 102 ILE A C 1
ATOM 794 O O . ILE A 1 102 ? -11.984 -14.819 5.066 1.00 94.50 102 ILE A O 1
ATOM 798 N N . LYS A 1 103 ? -13.063 -12.849 4.977 1.00 95.44 103 LYS A N 1
ATOM 799 C CA . LYS A 1 103 ? -12.015 -12.107 4.277 1.00 95.44 103 LYS A CA 1
ATOM 800 C C . LYS A 1 103 ? -11.311 -11.146 5.224 1.00 95.44 103 LYS A C 1
ATOM 802 O O . LYS A 1 103 ? -11.944 -10.552 6.097 1.00 95.44 103 LYS A O 1
ATOM 807 N N . LEU A 1 104 ? -10.007 -10.985 5.011 1.00 95.69 104 LEU A N 1
ATOM 808 C CA . LEU A 1 104 ? -9.150 -10.050 5.732 1.00 95.69 104 LEU A CA 1
ATOM 809 C C . LEU A 1 104 ? -8.527 -9.057 4.743 1.00 95.69 104 LEU A C 1
ATOM 811 O O . LEU A 1 104 ? -8.014 -9.460 3.697 1.00 95.69 104 LEU A O 1
ATOM 815 N N . ARG A 1 105 ? -8.548 -7.767 5.078 1.00 96.12 105 ARG A N 1
ATOM 816 C CA . ARG A 1 105 ? -7.858 -6.707 4.334 1.00 96.12 105 ARG A CA 1
ATOM 817 C C . ARG A 1 105 ? -7.024 -5.875 5.292 1.00 96.12 105 ARG A C 1
ATOM 819 O O . ARG A 1 105 ? -7.583 -5.210 6.157 1.00 96.12 105 ARG A O 1
ATOM 826 N N . THR A 1 106 ? -5.709 -5.875 5.117 1.00 95.38 106 THR A N 1
ATOM 827 C CA . THR A 1 106 ? -4.836 -4.917 5.801 1.00 95.38 106 THR A CA 1
ATOM 828 C C . THR A 1 106 ? -5.058 -3.537 5.201 1.00 95.38 106 THR A C 1
ATOM 830 O O . THR A 1 106 ? -4.898 -3.357 3.995 1.00 95.38 106 THR A O 1
ATOM 833 N N . ILE A 1 107 ? -5.459 -2.577 6.032 1.00 96.06 107 ILE A N 1
ATOM 834 C CA . ILE A 1 107 ? -5.784 -1.208 5.608 1.00 96.06 107 ILE A CA 1
ATOM 835 C C . ILE A 1 107 ? -4.804 -0.163 6.136 1.00 96.06 107 ILE A C 1
ATOM 837 O O . ILE A 1 107 ? -4.772 0.953 5.613 1.00 96.06 107 ILE A O 1
ATOM 841 N N . GLY A 1 108 ? -3.991 -0.530 7.127 1.00 94.00 108 GLY A N 1
ATOM 842 C CA . GLY A 1 108 ? -2.932 0.312 7.658 1.00 94.00 108 GLY A CA 1
ATOM 843 C C . GLY A 1 108 ? -1.842 -0.510 8.336 1.00 94.00 108 GLY A C 1
ATOM 844 O O . GLY A 1 108 ? -2.128 -1.479 9.032 1.00 94.00 108 GLY A O 1
ATOM 845 N N . LEU A 1 109 ? -0.598 -0.092 8.122 1.00 93.94 109 LEU A N 1
ATOM 846 C CA . LEU A 1 109 ? 0.548 -0.417 8.961 1.00 93.94 109 LEU A CA 1
ATOM 847 C C . LEU A 1 109 ? 1.171 0.928 9.335 1.00 93.94 109 LEU A C 1
ATOM 849 O O . LEU A 1 109 ? 1.931 1.502 8.555 1.00 93.94 109 LEU A O 1
ATOM 853 N N . VAL A 1 110 ? 0.738 1.482 10.464 1.00 93.19 110 VAL A N 1
ATOM 854 C CA . VAL A 1 110 ? 1.052 2.860 10.858 1.00 93.19 110 VAL A CA 1
ATOM 855 C C . VAL A 1 110 ? 2.143 2.836 11.912 1.00 93.19 110 VAL A C 1
ATOM 857 O O . VAL A 1 110 ? 2.013 2.148 12.918 1.00 93.19 110 VAL A O 1
ATOM 860 N N . GLU A 1 111 ? 3.228 3.569 11.688 1.00 91.81 111 GLU A N 1
ATOM 861 C CA . GLU A 1 111 ? 4.234 3.766 12.726 1.00 91.81 111 GLU A CA 1
ATOM 862 C C . GLU A 1 111 ? 3.664 4.652 13.836 1.00 91.81 111 GLU A C 1
ATOM 864 O O . GLU A 1 111 ? 3.140 5.732 13.567 1.00 91.81 111 GLU A O 1
ATOM 869 N N . ILE A 1 112 ? 3.762 4.184 15.078 1.00 89.50 112 ILE A N 1
ATOM 870 C CA . ILE A 1 112 ? 3.337 4.913 16.272 1.00 89.50 112 ILE A CA 1
ATOM 871 C C . ILE A 1 112 ? 4.570 5.523 16.933 1.00 89.50 112 ILE A C 1
ATOM 873 O O . ILE A 1 112 ? 5.515 4.823 17.300 1.00 89.50 112 ILE A O 1
ATOM 877 N N . THR A 1 113 ? 4.569 6.849 17.034 1.00 82.88 113 THR A N 1
ATOM 878 C CA . THR A 1 113 ? 5.724 7.646 17.483 1.00 82.88 113 THR A CA 1
ATOM 879 C C . THR A 1 113 ? 5.551 8.215 18.888 1.00 82.88 113 THR A C 1
ATOM 881 O O . THR A 1 113 ? 6.497 8.753 19.455 1.00 82.88 113 THR A O 1
ATOM 884 N N . GLU A 1 114 ? 4.347 8.111 19.449 1.00 75.94 114 GLU A N 1
ATOM 885 C CA . GLU A 1 114 ? 3.989 8.639 20.765 1.00 75.94 114 GLU A CA 1
ATOM 886 C C . GLU A 1 114 ? 3.791 7.523 21.795 1.00 75.94 114 GLU A C 1
ATOM 888 O O . GLU A 1 114 ? 3.725 6.339 21.461 1.00 75.94 114 GLU A O 1
ATOM 893 N N . ALA A 1 115 ? 3.659 7.902 23.071 1.00 71.88 115 ALA A N 1
ATOM 894 C CA . ALA A 1 115 ? 3.196 6.975 24.095 1.00 71.88 115 ALA A CA 1
ATOM 895 C C . ALA A 1 115 ? 1.832 6.400 23.679 1.00 71.88 115 ALA A C 1
ATOM 897 O O . ALA A 1 115 ? 0.950 7.145 23.252 1.00 71.88 115 ALA A O 1
ATOM 898 N N . HIS A 1 116 ? 1.659 5.081 23.814 1.00 72.25 116 HIS A N 1
ATOM 899 C CA . HIS A 1 116 ? 0.481 4.327 23.361 1.00 72.25 116 HIS A CA 1
ATOM 900 C C . HIS A 1 116 ? -0.764 4.621 24.223 1.00 72.25 116 HIS A C 1
ATOM 902 O O . HIS A 1 116 ? -1.347 3.730 24.843 1.00 72.25 116 HIS A O 1
ATOM 908 N N . THR A 1 117 ? -1.159 5.886 24.319 1.00 80.69 117 THR A N 1
ATOM 909 C CA . THR A 1 117 ? -2.366 6.295 25.024 1.00 80.69 117 THR A CA 1
ATOM 910 C C . THR A 1 117 ? -3.589 5.833 24.235 1.00 80.69 117 THR A C 1
ATOM 912 O O . THR A 1 117 ? -3.582 5.795 23.003 1.00 80.69 117 THR A O 1
ATOM 915 N N . GLY A 1 118 ? -4.670 5.492 24.941 1.00 81.69 118 GLY A N 1
ATOM 916 C CA . GLY A 1 118 ? -5.908 5.056 24.289 1.00 81.69 118 GLY A CA 1
ATOM 917 C C . GLY A 1 118 ? -6.491 6.104 23.331 1.00 81.69 118 GLY A C 1
ATOM 918 O O . GLY A 1 118 ? -7.096 5.736 22.329 1.00 81.69 118 GLY A O 1
ATOM 919 N N . ILE A 1 119 ? -6.272 7.397 23.606 1.00 87.19 119 ILE A N 1
ATOM 920 C CA . ILE A 1 119 ? -6.716 8.512 22.754 1.00 87.19 119 ILE A CA 1
ATOM 921 C C . ILE A 1 119 ? -5.935 8.517 21.438 1.00 87.19 119 ILE A C 1
ATOM 923 O O . ILE A 1 119 ? -6.543 8.465 20.375 1.00 87.19 119 ILE A O 1
ATOM 927 N N . TYR A 1 120 ? -4.603 8.480 21.510 1.00 87.50 120 TYR A N 1
ATOM 928 C CA . TYR A 1 120 ? -3.755 8.477 20.320 1.00 87.50 120 TYR A CA 1
ATOM 929 C C . TYR A 1 120 ? -4.055 7.284 19.402 1.00 87.50 120 TYR A C 1
ATOM 931 O O . TYR A 1 120 ? -4.257 7.450 18.200 1.00 87.50 120 TYR A O 1
ATOM 939 N N . LEU A 1 121 ? -4.173 6.077 19.969 1.00 90.12 121 LEU A N 1
ATOM 940 C CA . LEU A 1 121 ? -4.495 4.883 19.183 1.00 90.12 121 LEU A CA 1
ATOM 941 C C . LEU A 1 121 ? -5.875 4.982 18.523 1.00 90.12 121 LEU A C 1
ATOM 943 O O . LEU A 1 121 ? -6.024 4.606 17.361 1.00 90.12 121 LEU A O 1
ATOM 947 N N . LYS A 1 122 ? -6.878 5.506 19.238 1.00 92.06 122 LYS A N 1
ATOM 948 C CA . LYS A 1 122 ? -8.210 5.755 18.676 1.00 92.06 122 LYS A CA 1
ATOM 949 C C . LYS A 1 122 ? -8.123 6.691 17.470 1.00 92.06 122 LYS A C 1
ATOM 951 O O . LYS A 1 122 ? -8.723 6.383 16.441 1.00 92.06 122 LYS A O 1
ATOM 956 N N . ASP A 1 123 ? -7.394 7.794 17.584 1.00 93.38 123 ASP A N 1
ATOM 957 C CA . ASP A 1 123 ? -7.305 8.794 16.520 1.00 93.38 123 ASP A CA 1
ATOM 958 C C . ASP A 1 123 ? -6.599 8.225 15.279 1.00 93.38 123 ASP A C 1
ATOM 960 O O . ASP A 1 123 ? -7.126 8.345 14.171 1.00 93.38 123 ASP A O 1
ATOM 964 N N . VAL A 1 124 ? -5.503 7.478 15.461 1.00 93.06 124 VAL A N 1
ATOM 965 C CA . VAL A 1 124 ? -4.810 6.754 14.376 1.00 93.06 124 VAL A CA 1
ATOM 966 C C . VAL A 1 124 ? -5.739 5.753 13.673 1.00 93.06 124 VAL A C 1
ATOM 968 O O . VAL A 1 124 ? -5.748 5.649 12.439 1.00 93.06 124 VAL A O 1
ATOM 971 N N . ILE A 1 125 ? -6.544 5.011 14.442 1.00 94.44 125 ILE A N 1
ATOM 972 C CA . ILE A 1 125 ? -7.507 4.050 13.892 1.00 94.44 125 ILE A CA 1
ATOM 973 C C . ILE A 1 125 ? -8.586 4.779 13.086 1.00 94.44 125 ILE A C 1
ATOM 975 O O . ILE A 1 125 ? -8.850 4.394 11.946 1.00 94.44 125 ILE A O 1
ATOM 979 N N . LEU A 1 126 ? -9.188 5.836 13.634 1.00 94.62 126 LEU A N 1
ATOM 980 C CA . LEU A 1 126 ? -10.241 6.600 12.958 1.00 94.62 126 LEU A CA 1
ATOM 981 C C . LEU A 1 126 ? -9.733 7.289 11.688 1.00 94.62 126 LEU A C 1
ATOM 983 O O . LEU A 1 126 ? -10.414 7.248 10.662 1.00 94.62 126 LEU A O 1
ATOM 987 N N . GLU A 1 127 ? -8.526 7.857 11.715 1.00 95.12 127 GLU A N 1
ATOM 988 C CA . GLU A 1 127 ? -7.902 8.437 10.525 1.00 95.12 127 GLU A CA 1
ATOM 989 C C . GLU A 1 127 ? -7.686 7.369 9.444 1.00 95.12 127 GLU A C 1
ATOM 991 O O . GLU A 1 127 ? -8.005 7.585 8.271 1.00 95.12 127 GLU A O 1
ATOM 996 N N . THR A 1 128 ? -7.209 6.181 9.830 1.00 95.12 128 THR A N 1
ATOM 997 C CA . THR A 1 128 ? -7.027 5.063 8.894 1.00 95.12 128 THR A CA 1
ATOM 998 C C . THR A 1 128 ? -8.359 4.618 8.292 1.00 95.12 128 THR A C 1
ATOM 1000 O O . THR A 1 128 ? -8.438 4.419 7.079 1.00 95.12 128 THR A O 1
ATOM 1003 N N . LEU A 1 129 ? -9.413 4.511 9.104 1.00 93.75 129 LEU A N 1
ATOM 1004 C CA . LEU A 1 129 ? -10.749 4.111 8.653 1.00 93.75 129 LEU A CA 1
ATOM 1005 C C . LEU A 1 129 ? -11.393 5.141 7.723 1.00 93.75 129 LEU A C 1
ATOM 1007 O O . LEU A 1 129 ? -12.008 4.743 6.737 1.00 93.75 129 LEU A O 1
ATOM 1011 N N . SER A 1 130 ? -11.186 6.441 7.961 1.00 94.12 130 SER A N 1
ATOM 1012 C CA . SER A 1 130 ? -11.770 7.522 7.148 1.00 94.12 130 SER A CA 1
ATOM 1013 C C . SER A 1 130 ? -11.441 7.414 5.649 1.00 94.12 130 SER A C 1
ATOM 1015 O O . SER A 1 130 ? -12.218 7.840 4.792 1.00 94.12 130 SER A O 1
ATOM 1017 N N . LYS A 1 131 ? -10.317 6.767 5.317 1.00 92.94 131 LYS A N 1
ATOM 1018 C CA . LYS A 1 131 ? -9.864 6.508 3.942 1.00 92.94 131 LYS A CA 1
ATOM 1019 C C . LYS A 1 131 ? -10.735 5.474 3.210 1.00 92.94 131 LYS A C 1
ATOM 1021 O O . LYS A 1 131 ? -10.714 5.419 1.982 1.00 92.94 131 LYS A O 1
ATOM 1026 N N . TYR A 1 132 ? -11.518 4.678 3.939 1.00 92.31 132 TYR A N 1
ATOM 1027 C CA . TYR A 1 132 ? -12.315 3.568 3.409 1.00 92.31 132 TYR A CA 1
ATOM 1028 C C . TYR A 1 132 ? -13.833 3.795 3.489 1.00 92.31 132 TYR A C 1
ATOM 1030 O O . TYR A 1 132 ? -14.577 2.958 2.982 1.00 92.31 132 TYR A O 1
ATOM 1038 N N . GLY A 1 133 ? -14.283 4.961 3.971 1.00 79.25 133 GLY A N 1
ATOM 1039 C CA . GLY A 1 133 ? -15.702 5.339 4.059 1.00 79.25 133 GLY A CA 1
ATOM 1040 C C . GLY A 1 133 ? -16.378 4.760 5.287 1.00 79.25 133 GLY A C 1
ATOM 1041 O O . GLY A 1 133 ? -17.476 4.196 5.098 1.00 79.25 133 GLY A O 1
#

Nearest PDB structures (foldseek):
  8sjd-assembly1_C  TM=5.415E-01  e=9.389E-05  Musca domestica
  8sjd-assembly1_A  TM=5.857E-01  e=3.983E-04  Musca domestica
  8sjd-assembly1_D  TM=5.369E-01  e=2.054E-04  Musca domestica
  7n46-assembly1_A  TM=6.370E-01  e=3.537E+00  Escherichia coli K-12
  8joh-assembly1_A  TM=6.931E-01  e=6.860E+00  Echinococcus multilocularis

InterPro domains:
  IPR012337 Ribonuclease H-like superfamily [SSF53098] (66-133)

pLDDT: mean 91.96, std 6.28, range [62.72, 97.62]

Secondary structure (DSSP, 8-state):
-HHHHHHHHHHHHHHTS---GGGGG-HHHHHHHHHHHHHTT-----SHHHHHHHHHHHHHHHHHHHHHHHTTS-EEEEEEEEEETTEEEEEEEEEEEETTEEEEEEEEEEEE-S---HHHHHHHHHHHHHTT-

Sequence (133 aa):
HTMKTLIDGCVEMVTVNGRPYSSLNDSGFRRIIDPVLNGIKNNVSLNSDSIGNYVRKEALLLQNSIKAEVKNKLISLKVDAASRMNRGFLGINLQYFFDGHIKLRTIGLVEITEAHTGIYLKDVILETLSKYG

Radius of gyration: 19.06 Å; Cα contacts (8 Å, |Δi|>4): 132; chains: 1; bounding box: 46×27×54 Å